Protein AF-A0AAV4ZRI4-F1 (afdb_monomer_lite)

Radius of gyration: 13.54 Å; chains: 1; bounding box: 29×27×41 Å

Foldseek 3Di:
DWDADPVRDIEAEAEDQDDDPDDPCQVVLHAYEYADCLCVDQAELRYDYQHCSVVVNDHDDVVNVNVSSVVSPVVVPDPPPPDD

Sequence (84 aa):
MVVQDPDCAPQGLWLSHYAHRVWPRMHYGDLHLYGHSHGSLPGTDASTDVGVDCFGFRPVTLDDVRVRLAENVQFSAEPHQLDR

Organism: NCBI:txid270350

pLDDT: mean 89.38, std 16.33, range [41.03, 98.25]

InterPro domains:
  IPR029052 Metallo-dependent phosphatase-like [G3DSA:3.60.21.10] (3-73)

Structure (mmCIF, N/CA/C/O backbone):
data_AF-A0AAV4ZRI4-F1
#
_entry.id   AF-A0AAV4ZRI4-F1
#
loop_
_atom_site.group_PDB
_atom_site.id
_atom_site.type_symbol
_atom_site.label_atom_id
_atom_site.label_alt_id
_atom_site.label_comp_id
_atom_site.label_asym_id
_atom_site.label_entity_id
_atom_site.label_seq_id
_atom_site.pdbx_PDB_ins_code
_atom_site.Cartn_x
_atom_site.Cartn_y
_atom_site.Cartn_z
_atom_site.occupancy
_atom_site.B_iso_or_equiv
_atom_site.auth_seq_id
_atom_site.auth_comp_id
_atom_site.auth_asym_id
_atom_site.auth_atom_id
_atom_site.pdbx_PDB_model_num
ATOM 1 N N . MET A 1 1 ? 8.847 -0.420 5.056 1.00 92.38 1 MET A N 1
ATOM 2 C CA . MET A 1 1 ? 8.566 -1.059 6.368 1.00 92.38 1 MET A CA 1
ATOM 3 C C . MET A 1 1 ? 8.682 -2.565 6.187 1.00 92.38 1 MET A C 1
ATOM 5 O O . MET A 1 1 ? 8.504 -2.998 5.062 1.00 92.38 1 MET A O 1
ATOM 9 N N . VAL A 1 2 ? 9.006 -3.349 7.217 1.00 95.94 2 VAL A N 1
ATOM 10 C CA . VAL A 1 2 ? 9.028 -4.823 7.128 1.00 95.94 2 VAL A CA 1
ATOM 11 C C . VAL A 1 2 ? 8.024 -5.381 8.129 1.00 95.94 2 VAL A C 1
ATOM 13 O O . VAL A 1 2 ? 7.958 -4.893 9.258 1.00 95.94 2 VAL A O 1
ATOM 16 N N . VAL A 1 3 ? 7.236 -6.357 7.698 1.00 96.06 3 VAL A N 1
ATOM 17 C CA . VAL A 1 3 ? 6.212 -7.056 8.485 1.00 96.06 3 VAL A CA 1
ATOM 18 C C . VAL A 1 3 ? 6.418 -8.565 8.364 1.00 96.06 3 VAL A C 1
ATOM 20 O O . VAL A 1 3 ? 7.245 -9.011 7.573 1.00 96.06 3 VAL A O 1
ATOM 23 N N . GLN A 1 4 ? 5.683 -9.345 9.153 1.00 94.56 4 GLN A N 1
ATOM 24 C CA . GLN A 1 4 ? 5.616 -10.795 8.978 1.00 94.56 4 GLN A CA 1
ATOM 25 C C . GLN A 1 4 ? 4.475 -11.134 8.020 1.00 94.56 4 GLN A C 1
ATOM 27 O O . GLN A 1 4 ? 3.362 -10.607 8.162 1.00 94.56 4 GLN A O 1
ATOM 32 N N . ASP A 1 5 ? 4.758 -11.979 7.039 1.00 92.12 5 ASP A N 1
ATOM 33 C CA . ASP A 1 5 ? 3.739 -12.596 6.197 1.00 92.12 5 ASP A CA 1
ATOM 34 C C . ASP A 1 5 ? 3.001 -13.731 6.953 1.00 92.12 5 ASP A C 1
ATOM 36 O O . ASP A 1 5 ? 3.329 -14.015 8.112 1.00 92.12 5 ASP A O 1
ATOM 40 N N . PRO A 1 6 ? 1.964 -14.354 6.358 1.00 91.25 6 PRO A N 1
ATOM 41 C CA . PRO A 1 6 ? 1.234 -15.454 6.995 1.00 91.25 6 PRO A CA 1
ATOM 42 C C . PRO A 1 6 ? 2.099 -16.679 7.332 1.00 91.25 6 PRO A C 1
ATOM 44 O O . PRO A 1 6 ? 1.802 -17.380 8.298 1.00 91.25 6 PRO A O 1
ATOM 47 N N . ASP A 1 7 ? 3.181 -16.902 6.585 1.00 93.31 7 ASP A N 1
ATOM 48 C CA . ASP A 1 7 ? 4.139 -17.992 6.797 1.00 93.31 7 ASP A CA 1
ATOM 49 C C . ASP A 1 7 ? 5.255 -17.603 7.790 1.00 93.31 7 ASP A C 1
ATOM 51 O O . ASP A 1 7 ? 6.218 -18.347 7.989 1.00 93.31 7 ASP A O 1
ATOM 55 N N . CYS A 1 8 ? 5.110 -16.452 8.461 1.00 92.75 8 CYS A N 1
ATOM 56 C CA . CYS A 1 8 ? 6.071 -15.877 9.405 1.00 92.75 8 CYS A CA 1
ATOM 57 C C . CYS A 1 8 ? 7.447 -15.566 8.783 1.00 92.75 8 CYS A C 1
ATOM 59 O O . CYS A 1 8 ? 8.455 -15.507 9.497 1.00 92.75 8 CYS A O 1
ATOM 61 N N . ALA A 1 9 ? 7.501 -15.362 7.466 1.00 93.81 9 ALA A N 1
ATOM 62 C CA . ALA A 1 9 ? 8.664 -14.847 6.765 1.00 93.81 9 ALA A CA 1
ATOM 63 C C . ALA A 1 9 ? 8.617 -13.305 6.681 1.00 93.81 9 ALA A C 1
ATOM 65 O O . ALA A 1 9 ? 7.545 -12.688 6.661 1.00 93.81 9 ALA A O 1
ATOM 66 N N . PRO A 1 10 ? 9.785 -12.635 6.642 1.00 96.56 10 PRO A N 1
ATOM 67 C CA . PRO A 1 10 ? 9.841 -11.185 6.533 1.00 96.56 10 PRO A CA 1
ATOM 68 C C . PRO A 1 10 ? 9.393 -10.722 5.142 1.00 96.56 10 PRO A C 1
ATOM 70 O O . PRO A 1 10 ? 9.983 -11.102 4.131 1.00 96.56 10 PRO A O 1
ATOM 73 N N . GLN A 1 11 ? 8.422 -9.814 5.103 1.00 96.50 11 GLN A N 1
ATOM 74 C CA . GLN A 1 11 ? 7.900 -9.208 3.881 1.00 96.50 11 GLN A CA 1
ATOM 75 C C . GLN A 1 11 ? 8.012 -7.685 3.944 1.00 96.50 11 GLN A C 1
ATOM 77 O O . GLN A 1 11 ? 7.659 -7.053 4.946 1.00 96.50 11 GLN A O 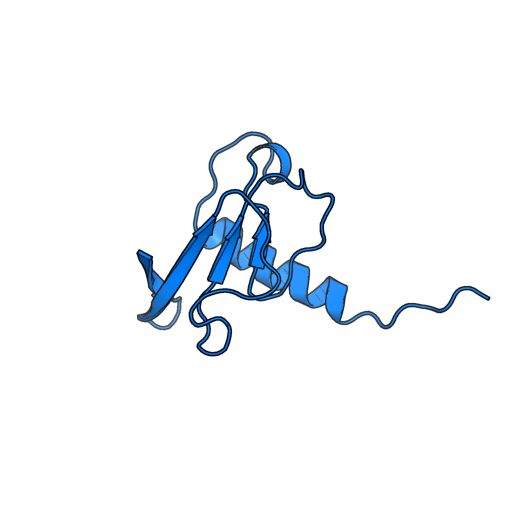1
ATOM 82 N N . GLY A 1 12 ? 8.515 -7.066 2.876 1.00 98.00 12 GLY A N 1
ATOM 83 C CA . GLY A 1 12 ? 8.567 -5.615 2.777 1.00 98.00 12 GLY A CA 1
ATOM 84 C C . GLY A 1 12 ? 7.222 -5.014 2.375 1.00 98.00 12 GLY A C 1
ATOM 85 O O . GLY A 1 12 ? 6.474 -5.564 1.573 1.00 98.00 12 GLY A O 1
ATOM 86 N N . LEU A 1 13 ? 6.941 -3.839 2.927 1.00 98.00 13 LEU A N 1
ATOM 87 C CA . LEU A 1 13 ? 5.857 -2.959 2.517 1.00 98.00 13 LEU A CA 1
ATOM 88 C C . LEU A 1 13 ? 6.442 -1.660 1.976 1.00 98.00 13 LEU A C 1
ATOM 90 O O . LEU A 1 13 ? 7.194 -0.956 2.678 1.00 98.00 13 LEU A O 1
ATOM 94 N N . TRP A 1 14 ? 6.042 -1.331 0.753 1.00 98.19 14 TRP A N 1
ATOM 95 C CA . TRP A 1 14 ? 6.331 -0.067 0.105 1.00 98.19 14 TRP A CA 1
ATOM 96 C C . TRP A 1 14 ? 5.076 0.810 0.053 1.00 98.19 14 TRP A C 1
ATOM 98 O O . TRP A 1 14 ? 4.086 0.492 -0.607 1.00 98.19 14 TRP A O 1
ATOM 108 N N . LEU A 1 15 ? 5.121 1.914 0.798 1.00 97.94 15 LEU A N 1
ATOM 109 C CA . LEU A 1 15 ? 3.996 2.824 0.986 1.00 97.94 15 LEU A CA 1
ATOM 110 C C . LEU A 1 15 ? 4.269 4.113 0.214 1.00 97.94 15 LEU A C 1
ATOM 112 O O . LEU A 1 15 ? 5.288 4.769 0.441 1.00 97.94 15 LEU A O 1
ATOM 116 N N . SER A 1 16 ? 3.361 4.485 -0.680 1.00 97.56 16 SER A N 1
ATOM 117 C CA . SER A 1 16 ? 3.422 5.752 -1.412 1.00 97.56 16 SER A CA 1
ATOM 118 C C . SER A 1 16 ? 2.028 6.344 -1.534 1.00 97.56 16 SER A C 1
ATOM 120 O O . SER A 1 16 ? 1.042 5.633 -1.414 1.00 97.56 16 SER A O 1
ATOM 122 N N . HIS A 1 17 ? 1.918 7.646 -1.783 1.00 97.62 17 HIS A N 1
ATOM 123 C CA . HIS A 1 17 ? 0.608 8.215 -2.091 1.00 97.62 17 HIS A CA 1
ATOM 124 C C . HIS A 1 17 ? 0.125 7.802 -3.489 1.00 97.62 17 HIS A C 1
ATOM 126 O O . HIS A 1 17 ? -1.063 7.585 -3.675 1.00 97.62 17 HIS A O 1
ATOM 132 N N . TYR A 1 18 ? 1.036 7.661 -4.451 1.00 97.88 18 TYR A N 1
ATOM 133 C CA . TYR A 1 18 ? 0.715 7.363 -5.848 1.00 97.88 18 TYR A CA 1
ATOM 134 C C . TYR A 1 18 ? 0.896 5.880 -6.171 1.00 97.88 18 TYR A C 1
ATOM 136 O O . TYR A 1 18 ? 1.678 5.204 -5.505 1.00 97.88 18 TYR A O 1
ATOM 144 N N . ALA A 1 19 ? 0.218 5.402 -7.216 1.00 97.06 19 ALA A N 1
ATOM 145 C CA . ALA A 1 19 ? 0.377 4.052 -7.743 1.00 97.06 19 ALA A CA 1
ATOM 146 C C . ALA A 1 19 ? 1.601 3.971 -8.663 1.00 97.06 19 ALA A C 1
ATOM 148 O O . ALA A 1 19 ? 1.618 4.563 -9.749 1.00 97.06 19 ALA A O 1
ATOM 149 N N . HIS A 1 20 ? 2.636 3.237 -8.254 1.00 97.06 20 HIS A N 1
ATOM 150 C CA . HIS A 1 20 ? 3.827 3.059 -9.086 1.00 97.06 20 HIS A CA 1
ATOM 151 C C . HIS A 1 20 ? 3.771 1.736 -9.827 1.00 97.06 20 HIS A C 1
ATOM 153 O O . HIS A 1 20 ? 3.472 0.694 -9.255 1.00 97.06 20 HIS A O 1
ATOM 159 N N . ARG A 1 21 ? 4.143 1.771 -11.109 1.00 94.56 21 ARG A N 1
ATOM 160 C CA . ARG A 1 21 ? 4.255 0.560 -11.940 1.00 94.56 21 ARG A CA 1
ATOM 161 C C . ARG A 1 21 ? 5.382 -0.370 -11.491 1.00 94.56 21 ARG A C 1
ATOM 163 O O . ARG A 1 21 ? 5.369 -1.550 -11.811 1.00 94.56 21 ARG A O 1
ATOM 170 N N . VAL A 1 22 ? 6.381 0.192 -10.818 1.00 96.00 22 VAL A N 1
ATOM 171 C CA . VAL A 1 22 ? 7.609 -0.472 -10.389 1.00 96.00 22 VAL A CA 1
ATOM 172 C C . VAL A 1 22 ? 7.958 0.103 -9.025 1.00 96.00 22 VAL A C 1
ATOM 174 O O . VAL A 1 22 ? 7.927 1.321 -8.855 1.00 96.00 22 VAL A O 1
ATOM 177 N N . TRP A 1 23 ? 8.301 -0.744 -8.062 1.00 97.44 23 TRP A N 1
ATOM 178 C CA . TRP A 1 23 ? 8.687 -0.310 -6.719 1.00 97.44 23 TRP A CA 1
ATOM 179 C C . TRP A 1 23 ? 9.889 -1.104 -6.204 1.00 97.44 23 TRP A C 1
ATOM 181 O O . TRP A 1 23 ? 10.207 -2.175 -6.739 1.00 97.44 23 TRP A O 1
ATOM 191 N N . PRO A 1 24 ? 10.595 -0.595 -5.176 1.00 96.56 24 PRO A N 1
ATOM 192 C CA . PRO A 1 24 ? 11.694 -1.320 -4.563 1.00 96.56 24 PRO A CA 1
ATOM 193 C C . PRO A 1 24 ? 11.265 -2.730 -4.171 1.00 96.56 24 PRO A C 1
ATOM 195 O O . PRO A 1 24 ? 10.273 -2.912 -3.474 1.00 96.56 24 PRO A O 1
ATOM 198 N N . ARG A 1 25 ? 12.050 -3.712 -4.620 1.00 95.88 25 ARG A N 1
ATOM 199 C CA . ARG A 1 25 ? 11.877 -5.134 -4.315 1.00 95.88 25 ARG A CA 1
ATOM 200 C C . ARG A 1 25 ? 10.561 -5.779 -4.787 1.00 95.88 25 ARG A C 1
ATOM 202 O O . ARG A 1 25 ? 10.232 -6.863 -4.314 1.00 95.88 25 ARG A O 1
ATOM 209 N N . MET A 1 26 ? 9.877 -5.212 -5.783 1.00 94.94 26 MET A N 1
ATOM 210 C CA . MET A 1 26 ? 8.628 -5.783 -6.322 1.00 94.94 26 MET A CA 1
ATOM 211 C C . MET A 1 26 ? 8.719 -7.262 -6.747 1.00 94.94 26 MET A C 1
ATOM 213 O O . MET A 1 26 ? 7.743 -7.993 -6.669 1.00 94.94 26 MET A O 1
ATOM 217 N N . HIS A 1 27 ? 9.900 -7.724 -7.169 1.00 93.88 27 HIS A N 1
ATOM 218 C CA . HIS A 1 27 ? 10.127 -9.110 -7.598 1.00 93.88 27 HIS A CA 1
ATOM 219 C C . HIS A 1 27 ? 10.490 -10.065 -6.451 1.00 93.88 27 HIS A C 1
ATOM 221 O O . HIS A 1 27 ? 10.734 -11.242 -6.693 1.00 93.88 27 HIS A O 1
ATOM 227 N N . TYR A 1 28 ? 10.558 -9.569 -5.213 1.00 94.06 28 TYR A N 1
ATOM 228 C CA . TYR A 1 28 ? 10.905 -10.351 -4.023 1.00 94.06 28 TYR A CA 1
ATOM 229 C C . TYR A 1 28 ? 9.710 -10.559 -3.081 1.00 94.06 28 TYR A C 1
ATOM 231 O O . TYR A 1 28 ? 9.914 -10.927 -1.930 1.00 94.06 28 TYR A O 1
ATOM 239 N N . GLY A 1 29 ? 8.483 -10.311 -3.555 1.00 91.94 29 GLY A N 1
ATOM 240 C CA . GLY A 1 29 ? 7.256 -10.507 -2.776 1.00 91.94 29 GLY A CA 1
ATOM 241 C C . GLY A 1 29 ? 6.870 -9.333 -1.872 1.00 91.94 29 GLY A C 1
ATOM 242 O O . GLY A 1 29 ? 5.956 -9.472 -1.063 1.00 91.94 29 GLY A O 1
ATOM 243 N N . ASP A 1 30 ? 7.537 -8.182 -1.997 1.00 96.94 30 ASP A N 1
ATOM 244 C CA . ASP A 1 30 ? 7.192 -6.978 -1.238 1.00 96.94 30 ASP A CA 1
ATOM 245 C C . ASP A 1 30 ? 5.920 -6.327 -1.806 1.00 96.94 30 ASP A C 1
ATOM 247 O O . ASP A 1 30 ? 5.808 -6.101 -3.016 1.00 96.94 30 ASP A O 1
ATOM 251 N N . LEU A 1 31 ? 4.986 -5.968 -0.924 1.00 97.81 31 LEU A N 1
ATOM 252 C CA . LEU A 1 31 ? 3.698 -5.388 -1.307 1.00 97.81 31 LEU A CA 1
ATOM 253 C C . LEU A 1 31 ? 3.799 -3.874 -1.495 1.00 97.81 31 LEU A C 1
ATOM 255 O O . LEU A 1 31 ? 4.458 -3.181 -0.711 1.00 97.81 31 LEU A O 1
ATOM 259 N N . HIS A 1 32 ? 3.071 -3.348 -2.477 1.00 98.25 32 HIS A N 1
ATOM 260 C CA . HIS A 1 32 ? 2.911 -1.912 -2.673 1.00 98.25 32 HIS A CA 1
ATOM 261 C C . HIS A 1 32 ? 1.496 -1.443 -2.332 1.00 98.25 32 HIS A C 1
ATOM 263 O O . HIS A 1 32 ? 0.539 -1.743 -3.043 1.00 98.25 32 HIS A O 1
ATOM 269 N N . LEU A 1 33 ? 1.376 -0.632 -1.283 1.00 98.25 33 LEU A N 1
ATOM 270 C CA . LEU A 1 33 ? 0.110 -0.010 -0.896 1.00 98.25 33 LEU A CA 1
ATOM 271 C C . LEU A 1 33 ? 0.147 1.474 -1.259 1.00 98.25 33 LEU A C 1
ATOM 273 O O . LEU A 1 33 ? 1.103 2.177 -0.900 1.00 98.25 33 LEU A O 1
ATOM 277 N N . TYR A 1 34 ? -0.873 1.932 -1.982 1.00 98.00 34 TYR A N 1
ATOM 278 C CA . TYR A 1 34 ? -0.961 3.306 -2.473 1.00 98.00 34 TYR A CA 1
ATOM 279 C C . TYR A 1 34 ? -2.310 3.962 -2.210 1.00 98.00 34 TYR A C 1
ATOM 281 O O . TYR A 1 34 ? -3.212 3.332 -1.684 1.00 98.00 34 TYR A O 1
ATOM 289 N N . GLY A 1 35 ? -2.444 5.241 -2.549 1.00 96.06 35 GLY A N 1
ATOM 290 C CA . GLY A 1 35 ? -3.722 5.946 -2.575 1.00 96.06 35 GLY A CA 1
ATOM 291 C C . GLY A 1 35 ? -3.964 6.617 -3.926 1.00 96.06 35 GLY A C 1
ATOM 292 O O . GLY A 1 35 ? -3.481 6.173 -4.967 1.00 96.06 35 GLY A O 1
ATOM 293 N N . HIS A 1 36 ? -4.643 7.763 -3.890 1.00 97.12 36 HIS A N 1
ATOM 294 C CA . HIS A 1 36 ? -4.788 8.708 -5.005 1.00 97.12 36 HIS A CA 1
ATOM 295 C C . HIS A 1 36 ? -5.741 8.292 -6.132 1.00 97.12 36 HIS A C 1
ATOM 297 O O . HIS A 1 36 ? -6.349 9.165 -6.745 1.00 97.12 36 HIS A O 1
ATOM 303 N N . SER A 1 37 ? -5.899 6.999 -6.411 1.00 95.88 37 SER A N 1
ATOM 304 C CA . SER A 1 37 ? -6.681 6.553 -7.570 1.00 95.88 37 SER A CA 1
ATOM 305 C C . SER A 1 37 ? -8.170 6.412 -7.267 1.00 95.88 37 SER A C 1
ATOM 307 O O . SER A 1 37 ? -8.952 6.248 -8.195 1.00 95.88 37 SER A O 1
ATOM 309 N N . HIS A 1 38 ? -8.592 6.482 -6.001 1.00 95.50 38 HIS A N 1
ATOM 310 C CA . HIS A 1 38 ? -10.005 6.361 -5.616 1.00 95.50 38 HIS A CA 1
ATOM 311 C C . HIS A 1 38 ? -10.651 5.067 -6.151 1.00 95.50 38 HIS A C 1
ATOM 313 O O . HIS A 1 38 ? -11.810 5.044 -6.567 1.00 95.50 38 HIS A O 1
ATOM 319 N N . GLY A 1 39 ? -9.856 3.991 -6.236 1.00 93.06 39 GLY A N 1
ATOM 320 C CA . GLY A 1 39 ? -10.288 2.699 -6.776 1.00 93.06 39 GLY A CA 1
ATOM 321 C C . GLY A 1 39 ? -10.476 2.666 -8.297 1.00 93.06 39 GLY A C 1
ATOM 322 O O . GLY A 1 39 ? -10.887 1.639 -8.832 1.00 93.06 39 GLY A O 1
ATOM 323 N N . SER A 1 40 ? -10.160 3.748 -9.019 1.00 94.06 40 SER A N 1
ATOM 324 C CA . SER A 1 40 ? -10.267 3.790 -10.483 1.00 94.06 40 SER A CA 1
ATOM 325 C C . SER A 1 40 ? -9.172 2.988 -11.191 1.00 94.06 40 SER A C 1
ATOM 327 O O . SER A 1 40 ? -9.290 2.706 -12.382 1.00 94.06 40 SER A O 1
ATOM 329 N N . LEU A 1 41 ? -8.079 2.677 -10.488 1.00 93.19 41 LEU A N 1
ATOM 330 C CA . LEU A 1 41 ? -6.991 1.851 -10.994 1.00 93.19 41 LEU A CA 1
ATOM 331 C C . LEU A 1 41 ? -7.159 0.420 -10.462 1.00 93.19 41 LEU A C 1
ATOM 333 O O . LEU A 1 41 ? -7.183 0.242 -9.242 1.00 93.19 41 LEU A O 1
ATOM 337 N N . PRO A 1 42 ? -7.241 -0.598 -11.339 1.00 93.19 42 PRO 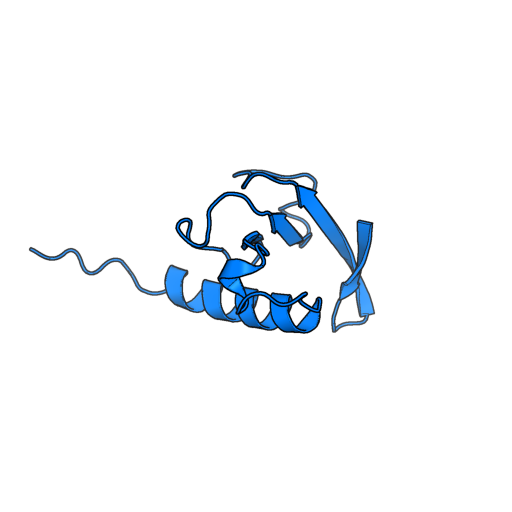A N 1
ATOM 338 C CA . PRO A 1 42 ? -7.249 -1.986 -10.904 1.00 93.19 42 PRO A CA 1
ATOM 339 C C . PRO A 1 42 ? -5.983 -2.320 -10.113 1.00 93.19 42 PRO A C 1
ATOM 341 O O . PRO A 1 42 ? -4.867 -2.011 -10.540 1.00 93.19 42 PRO A O 1
ATOM 344 N N . GLY A 1 43 ? -6.161 -2.953 -8.957 1.00 94.44 43 GLY A N 1
ATOM 345 C CA . GLY A 1 43 ? -5.049 -3.502 -8.195 1.00 94.44 43 GLY A CA 1
ATOM 346 C C . GLY A 1 43 ? -4.473 -4.759 -8.849 1.00 94.44 43 GLY A C 1
ATOM 347 O O . GLY A 1 43 ? -5.044 -5.326 -9.780 1.00 94.44 43 GLY A O 1
ATOM 348 N N . THR A 1 44 ? -3.338 -5.207 -8.331 1.00 95.56 44 THR A N 1
ATOM 349 C CA . THR A 1 44 ? -2.702 -6.480 -8.679 1.00 95.56 44 THR A CA 1
ATOM 350 C C . THR A 1 44 ? -2.658 -7.395 -7.456 1.00 95.56 44 THR A C 1
ATOM 352 O O . THR A 1 44 ? -3.121 -7.040 -6.369 1.00 95.56 44 THR A O 1
ATOM 355 N N . ASP A 1 45 ? -2.069 -8.572 -7.631 1.00 95.62 45 ASP A N 1
ATOM 356 C CA . ASP A 1 45 ? -1.767 -9.538 -6.573 1.00 95.62 45 ASP A CA 1
ATOM 357 C C . ASP A 1 45 ? -0.751 -9.035 -5.528 1.00 95.62 45 ASP A C 1
ATOM 359 O O . ASP A 1 45 ? -0.705 -9.534 -4.407 1.00 95.62 45 ASP A O 1
ATOM 363 N N . ALA A 1 46 ? 0.044 -8.024 -5.880 1.00 96.44 46 ALA A N 1
ATOM 364 C CA . ALA A 1 46 ? 1.091 -7.449 -5.039 1.00 96.44 46 ALA A CA 1
ATOM 365 C C . ALA A 1 46 ? 0.905 -5.948 -4.764 1.00 96.44 46 ALA A C 1
ATOM 367 O O . ALA A 1 46 ? 1.719 -5.345 -4.057 1.00 96.44 46 ALA A O 1
ATOM 368 N N . SER A 1 47 ? -0.139 -5.316 -5.311 1.00 97.69 47 SER A N 1
ATOM 369 C CA . SER A 1 47 ? -0.372 -3.887 -5.123 1.00 97.69 47 SER A CA 1
ATOM 370 C C . SER A 1 47 ? -1.845 -3.490 -5.125 1.00 97.69 47 SER A C 1
ATOM 372 O O . SER A 1 47 ? -2.624 -3.969 -5.940 1.00 97.69 47 SER A O 1
ATOM 374 N N . THR A 1 48 ? -2.244 -2.584 -4.230 1.00 97.88 48 THR A N 1
ATOM 375 C CA . THR A 1 48 ? -3.630 -2.099 -4.176 1.00 97.88 48 THR A CA 1
ATOM 376 C C . THR A 1 48 ? -3.730 -0.678 -3.629 1.00 97.88 48 THR A C 1
ATOM 378 O O . THR A 1 48 ? -2.924 -0.260 -2.791 1.00 97.88 48 THR A O 1
ATOM 381 N N . ASP A 1 49 ? -4.761 0.039 -4.081 1.00 97.75 49 ASP A N 1
ATOM 382 C CA . ASP A 1 49 ? -5.212 1.291 -3.472 1.00 97.75 49 ASP A CA 1
ATOM 383 C C . ASP A 1 49 ? -5.775 0.986 -2.075 1.00 97.75 49 ASP A C 1
ATOM 385 O O . ASP A 1 49 ? -6.602 0.083 -1.945 1.00 97.75 49 ASP A O 1
ATOM 389 N N . VAL A 1 50 ? -5.299 1.697 -1.051 1.00 97.94 50 VAL A N 1
ATOM 390 C CA . VAL A 1 50 ? -5.724 1.673 0.360 1.00 97.94 50 VAL A CA 1
ATOM 391 C C . VAL A 1 50 ? -6.369 2.995 0.792 1.00 97.94 50 VAL A C 1
ATOM 393 O O . VAL A 1 50 ? -6.489 3.275 1.987 1.00 97.94 50 VAL A O 1
ATOM 396 N N . GLY A 1 51 ? -6.789 3.821 -0.172 1.00 97.06 51 GLY A N 1
ATOM 397 C CA . GLY A 1 51 ? -7.620 4.997 0.052 1.00 97.06 51 GLY A CA 1
ATOM 398 C C . GLY A 1 51 ? -8.873 4.641 0.849 1.00 97.06 51 GLY A C 1
ATOM 399 O O . GLY A 1 51 ? -9.492 3.598 0.642 1.00 97.06 51 GLY A O 1
ATOM 400 N N . VAL A 1 52 ? -9.243 5.495 1.804 1.00 95.38 52 VAL A N 1
ATOM 401 C CA . VAL A 1 52 ? -10.332 5.206 2.754 1.00 95.38 52 VAL A CA 1
ATOM 402 C C . VAL A 1 52 ? -11.664 4.945 2.049 1.00 95.38 52 VAL A C 1
ATOM 404 O O . VAL A 1 52 ? -12.437 4.089 2.469 1.00 95.38 52 VAL A O 1
ATOM 407 N N . ASP A 1 53 ? -11.913 5.631 0.943 1.00 95.56 53 ASP A N 1
ATOM 408 C CA . ASP A 1 53 ? -13.067 5.459 0.066 1.00 95.56 53 ASP A CA 1
ATOM 409 C C . ASP A 1 53 ? -13.125 4.064 -0.582 1.00 95.56 53 ASP A C 1
ATOM 411 O O . ASP A 1 53 ? -14.214 3.517 -0.748 1.00 95.56 53 ASP A O 1
ATOM 415 N N . CYS A 1 54 ? -11.977 3.420 -0.819 1.00 95.50 54 CYS A N 1
ATOM 416 C CA . CYS A 1 54 ? -11.886 2.045 -1.334 1.00 95.50 54 CYS A CA 1
ATOM 417 C C . CYS A 1 54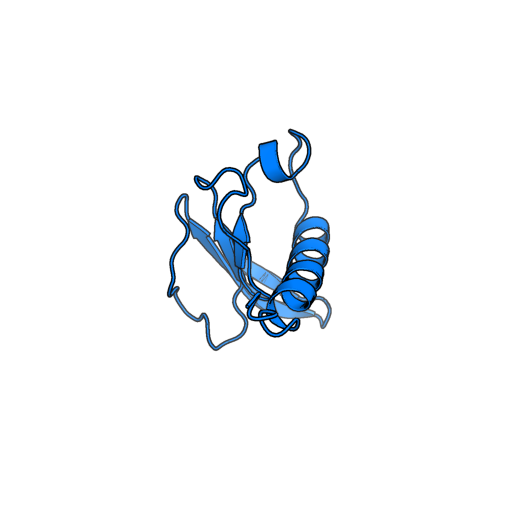 ? -12.235 0.967 -0.287 1.00 95.50 54 CYS A C 1
ATOM 419 O O . CYS A 1 54 ? -12.336 -0.222 -0.619 1.00 95.50 54 CYS A O 1
ATOM 421 N N . PHE A 1 55 ? -12.393 1.370 0.977 1.00 96.25 55 PHE A N 1
ATOM 422 C CA . PHE A 1 55 ? -12.636 0.490 2.122 1.00 96.25 55 PHE A CA 1
ATOM 423 C C . PHE A 1 55 ? -13.811 0.945 2.992 1.00 96.25 55 PHE A C 1
ATOM 425 O O . PHE A 1 55 ? -13.881 0.601 4.168 1.00 96.25 55 PHE A O 1
ATOM 432 N N . GLY A 1 56 ? -14.764 1.693 2.431 1.00 95.88 56 GLY A N 1
ATOM 433 C CA . GLY A 1 56 ? -15.968 2.107 3.161 1.00 95.88 56 GLY A CA 1
ATOM 434 C C . GLY A 1 56 ? -15.703 3.186 4.213 1.00 95.88 56 GLY A C 1
ATOM 435 O O . GLY A 1 56 ? -16.332 3.191 5.268 1.00 95.88 56 GLY A O 1
ATOM 436 N N . PHE A 1 57 ? -14.762 4.087 3.931 1.00 96.62 57 PHE A N 1
ATOM 437 C CA . PHE A 1 57 ? -14.379 5.231 4.764 1.00 96.62 57 PHE A CA 1
ATOM 438 C C . PHE A 1 57 ? -13.894 4.856 6.170 1.00 96.62 57 PHE A C 1
ATOM 440 O O . PHE A 1 57 ? -14.077 5.609 7.127 1.00 96.62 57 PHE A O 1
ATOM 447 N N . ARG A 1 58 ? -13.225 3.703 6.292 1.00 95.88 58 ARG A N 1
ATOM 448 C CA . ARG A 1 58 ? -12.572 3.253 7.529 1.00 95.88 58 ARG A CA 1
ATOM 449 C C . ARG A 1 58 ? -11.087 2.953 7.313 1.00 95.88 58 ARG A C 1
ATOM 451 O O . ARG A 1 58 ? -10.683 2.634 6.195 1.00 95.88 58 ARG A O 1
ATOM 458 N N . PRO A 1 59 ? -10.272 2.999 8.381 1.00 95.31 59 PRO A N 1
ATOM 459 C CA . PRO A 1 59 ? -8.948 2.395 8.365 1.00 95.31 59 PRO A CA 1
ATOM 460 C C . PRO A 1 59 ? -9.019 0.895 8.058 1.00 95.31 59 PRO A C 1
ATOM 462 O O . PRO A 1 59 ? -10.009 0.218 8.365 1.00 95.31 59 PRO A O 1
ATOM 465 N N . VAL A 1 60 ? -7.935 0.382 7.486 1.00 96.38 60 VAL A N 1
ATOM 466 C CA . VAL A 1 60 ? -7.816 -1.008 7.038 1.00 96.38 60 VAL A CA 1
ATOM 467 C C . VAL A 1 60 ? -6.699 -1.702 7.792 1.00 96.38 60 VAL A C 1
ATOM 469 O O . VAL A 1 60 ? -5.682 -1.087 8.127 1.00 96.38 60 VAL A O 1
ATOM 472 N N . THR A 1 61 ? -6.881 -2.990 8.048 1.00 96.44 61 THR A N 1
ATOM 473 C CA . THR A 1 61 ? -5.812 -3.843 8.568 1.00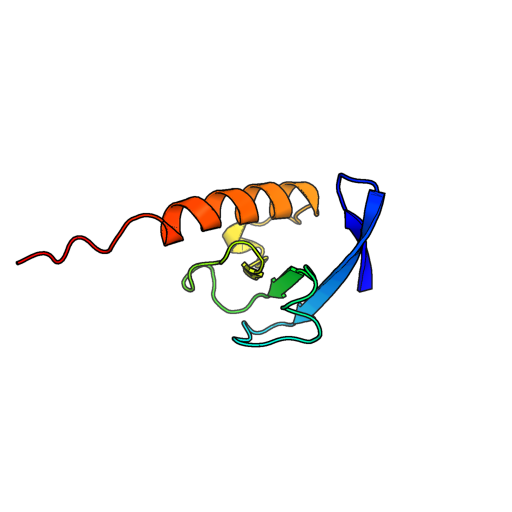 96.44 61 THR A CA 1
ATOM 474 C C . THR A 1 61 ? -4.995 -4.430 7.421 1.00 96.44 61 THR A C 1
ATOM 476 O O . THR A 1 61 ? -5.427 -4.446 6.269 1.00 96.44 61 THR A O 1
ATOM 479 N N . LEU A 1 62 ? -3.802 -4.944 7.723 1.00 96.25 62 LEU A N 1
ATOM 480 C CA . LEU A 1 62 ? -3.011 -5.647 6.714 1.00 96.25 62 LEU A CA 1
ATOM 481 C C . LEU A 1 62 ? -3.704 -6.935 6.238 1.00 96.25 62 LEU A C 1
ATOM 483 O O . LEU A 1 62 ? -3.549 -7.316 5.082 1.00 96.25 62 LEU A O 1
ATOM 487 N N . ASP A 1 63 ? -4.502 -7.576 7.092 1.00 96.12 63 ASP A N 1
ATOM 488 C CA . ASP A 1 63 ? -5.260 -8.769 6.711 1.00 96.12 63 ASP A CA 1
ATOM 489 C C . ASP A 1 63 ? -6.409 -8.432 5.753 1.00 96.12 63 ASP A C 1
ATOM 491 O O . ASP A 1 63 ? -6.562 -9.119 4.745 1.00 96.12 63 ASP A O 1
ATOM 495 N N . ASP A 1 64 ? -7.130 -7.323 5.977 1.00 96.81 64 ASP A N 1
ATOM 496 C CA . ASP A 1 64 ? -8.108 -6.799 5.002 1.00 96.81 64 ASP A CA 1
ATOM 497 C C . ASP A 1 64 ? -7.444 -6.576 3.626 1.00 96.81 64 ASP A C 1
ATOM 499 O O . ASP A 1 64 ? -7.999 -6.912 2.578 1.00 96.81 64 ASP A O 1
ATOM 503 N N . VAL A 1 65 ? -6.227 -6.022 3.626 1.00 97.06 65 VAL A N 1
ATOM 504 C CA . VAL A 1 65 ? -5.453 -5.757 2.406 1.00 97.06 65 VAL A CA 1
ATOM 505 C C . VAL A 1 65 ? -5.043 -7.053 1.707 1.00 97.06 65 VAL A C 1
ATOM 507 O O . VAL A 1 65 ? -5.151 -7.135 0.488 1.00 97.06 65 VAL A O 1
ATOM 510 N N . ARG A 1 66 ? -4.609 -8.080 2.443 1.00 95.81 66 ARG A N 1
ATOM 511 C CA . ARG A 1 66 ? -4.253 -9.389 1.864 1.00 95.81 66 ARG A CA 1
ATOM 512 C C . ARG A 1 66 ? -5.442 -10.063 1.191 1.00 95.81 66 ARG A C 1
ATOM 514 O O . ARG A 1 66 ? -5.278 -10.623 0.110 1.00 95.81 66 ARG A O 1
ATOM 521 N N . VAL A 1 67 ? -6.630 -9.965 1.791 1.00 96.25 67 VAL A N 1
ATOM 522 C CA . VAL A 1 67 ? -7.871 -10.443 1.164 1.00 96.25 67 VAL A CA 1
ATOM 523 C C . VAL A 1 67 ? -8.111 -9.704 -0.154 1.00 96.25 67 VAL A C 1
ATOM 525 O O . VAL A 1 67 ? -8.263 -10.351 -1.187 1.00 96.25 67 VAL A O 1
ATOM 528 N N . ARG A 1 68 ? -8.029 -8.365 -0.157 1.00 96.31 68 ARG A N 1
ATOM 529 C CA . ARG A 1 68 ? -8.174 -7.564 -1.385 1.00 96.31 68 ARG A CA 1
ATOM 530 C C . ARG A 1 68 ? -7.151 -7.937 -2.465 1.00 96.31 68 ARG A C 1
ATOM 532 O O . ARG A 1 68 ? -7.499 -8.020 -3.637 1.00 96.31 68 ARG A O 1
ATOM 539 N N . LEU A 1 69 ? -5.893 -8.161 -2.094 1.00 95.94 69 LEU A N 1
ATOM 540 C CA . LEU A 1 69 ? -4.846 -8.567 -3.037 1.00 95.94 69 LEU A CA 1
ATOM 541 C C . LEU A 1 69 ? -5.164 -9.923 -3.685 1.00 95.94 69 LEU A C 1
ATOM 543 O O . LEU A 1 69 ? -5.011 -10.072 -4.895 1.00 95.94 69 LEU A O 1
ATOM 547 N N . ALA A 1 70 ? -5.676 -10.884 -2.912 1.00 95.12 70 ALA A N 1
ATOM 548 C CA . ALA A 1 70 ? -6.119 -12.172 -3.443 1.00 95.12 70 ALA A CA 1
ATOM 549 C C . ALA A 1 70 ? -7.329 -12.041 -4.392 1.00 95.12 70 ALA A C 1
ATOM 551 O O . ALA A 1 70 ? -7.413 -12.772 -5.381 1.00 95.12 70 ALA A O 1
ATOM 552 N N . GLU A 1 71 ? -8.240 -11.095 -4.138 1.00 93.81 71 GLU A N 1
ATOM 553 C CA . GLU A 1 71 ? -9.365 -10.776 -5.033 1.00 93.81 71 GLU A CA 1
ATOM 554 C C . GLU A 1 71 ? -8.887 -10.158 -6.359 1.00 93.81 71 GLU A C 1
ATOM 556 O O . GLU A 1 71 ? -9.378 -10.527 -7.428 1.00 93.81 71 GLU A O 1
ATOM 561 N N . ASN A 1 72 ? -7.884 -9.274 -6.320 1.00 92.38 72 ASN A N 1
ATOM 562 C CA . ASN A 1 72 ? -7.319 -8.639 -7.517 1.00 92.38 72 ASN A CA 1
ATOM 563 C C . ASN A 1 72 ? -6.696 -9.655 -8.496 1.00 92.38 72 ASN A C 1
ATOM 565 O O . ASN A 1 72 ? -6.742 -9.450 -9.713 1.00 92.38 72 ASN A O 1
ATOM 569 N N . VAL A 1 73 ? -6.143 -10.766 -7.983 1.00 80.56 73 VAL A N 1
ATOM 570 C CA . VAL A 1 73 ? -5.628 -11.883 -8.803 1.00 80.56 73 VAL A CA 1
ATOM 571 C C . VAL A 1 73 ? -6.711 -12.391 -9.757 1.00 80.56 73 VAL A C 1
ATOM 573 O O . VAL A 1 73 ? -6.435 -12.647 -10.928 1.00 80.56 73 VAL A O 1
ATOM 576 N N . GLN A 1 74 ? -7.951 -12.498 -9.272 1.00 60.25 74 GLN A N 1
ATOM 577 C CA . GLN A 1 74 ? -9.064 -13.077 -10.027 1.00 60.25 74 GLN A CA 1
ATOM 578 C C . GLN A 1 74 ? -9.463 -12.194 -11.217 1.00 60.25 74 GLN A C 1
ATOM 580 O O . GLN A 1 74 ? -9.814 -12.705 -12.273 1.00 60.25 74 G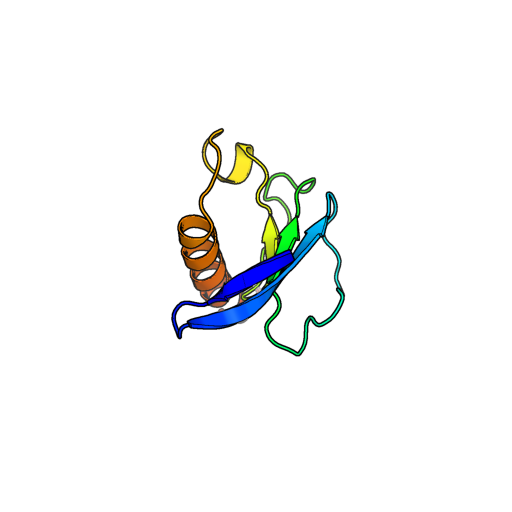LN A O 1
ATOM 585 N N . PHE A 1 75 ? -9.321 -10.871 -11.093 1.00 56.72 75 PHE A N 1
ATOM 586 C CA . PHE A 1 75 ? -9.614 -9.926 -12.177 1.00 56.72 75 PHE A CA 1
ATOM 587 C C . PHE A 1 75 ? -8.543 -9.887 -13.273 1.00 56.72 75 PHE A C 1
ATOM 589 O O . PHE A 1 75 ? -8.840 -9.509 -14.402 1.00 56.72 75 PHE A O 1
ATOM 596 N N . SER A 1 76 ? -7.307 -10.286 -12.963 1.00 52.81 76 SER A N 1
ATOM 597 C CA . SER A 1 76 ? -6.219 -10.362 -13.950 1.00 52.81 76 SER A CA 1
ATOM 598 C C . SER A 1 76 ? -6.225 -11.677 -14.744 1.00 52.81 76 SER A C 1
ATOM 600 O O . SER A 1 76 ? -5.555 -11.773 -15.771 1.00 52.81 76 SER A O 1
ATOM 602 N N . ALA A 1 77 ? -6.953 -12.691 -14.261 1.00 46.69 77 ALA A N 1
ATOM 603 C CA . ALA A 1 77 ? -6.998 -14.033 -14.837 1.00 46.69 77 ALA A CA 1
ATOM 604 C C . ALA A 1 77 ? -8.112 -14.233 -15.879 1.00 46.69 77 ALA A C 1
ATOM 606 O O . ALA A 1 77 ? -8.043 -15.194 -16.641 1.00 46.69 77 ALA A O 1
ATOM 607 N N . GLU A 1 78 ? -9.097 -13.334 -15.956 1.00 41.03 78 GLU A N 1
ATOM 608 C CA . GLU A 1 78 ? -10.119 -13.368 -17.004 1.00 41.03 78 GLU A CA 1
ATOM 609 C C . GLU A 1 78 ? -9.528 -12.784 -18.302 1.00 41.03 78 GLU A C 1
ATOM 611 O O . GLU A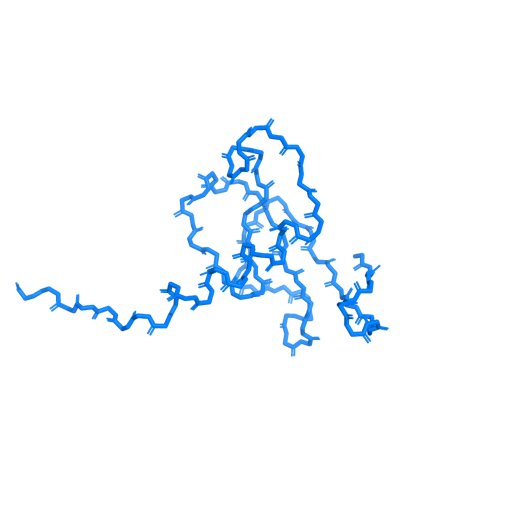 1 78 ? -9.265 -11.577 -18.372 1.00 41.03 78 GLU A O 1
ATOM 616 N N . PRO A 1 79 ? -9.273 -13.594 -19.353 1.00 43.78 79 PRO A N 1
ATOM 617 C CA . PRO A 1 79 ? -8.841 -13.053 -20.629 1.00 43.78 79 PRO A CA 1
ATOM 618 C C . PRO A 1 79 ? -9.950 -12.149 -21.158 1.00 43.78 79 PRO A C 1
ATOM 620 O O . PRO A 1 79 ? -11.065 -12.610 -21.385 1.00 43.78 79 PRO A O 1
ATOM 623 N N . HIS A 1 80 ? -9.613 -10.871 -21.350 1.00 48.09 80 HIS A N 1
ATOM 624 C CA . HIS A 1 80 ? -10.394 -9.864 -22.062 1.00 48.09 80 HIS A CA 1
ATOM 625 C C . HIS A 1 80 ? -11.227 -10.524 -23.166 1.00 48.09 80 HIS A C 1
ATOM 627 O O . HIS A 1 80 ? -10.706 -10.854 -24.238 1.00 48.09 80 HIS A O 1
ATOM 633 N N . GLN A 1 81 ? -12.521 -10.727 -22.905 1.00 46.69 81 GLN A N 1
ATOM 634 C CA . GLN A 1 81 ? -13.463 -11.083 -23.947 1.00 46.69 81 GLN A CA 1
ATOM 635 C C . GLN A 1 81 ? -13.429 -9.907 -24.918 1.00 46.69 81 GLN A C 1
ATOM 637 O O . GLN A 1 81 ? -13.850 -8.800 -24.601 1.00 46.69 81 GLN A O 1
ATOM 642 N N . LEU A 1 82 ? -12.764 -10.115 -26.056 1.00 44.09 82 LEU A N 1
ATOM 643 C CA . LEU A 1 82 ? -12.755 -9.170 -27.157 1.00 44.09 82 LEU A CA 1
ATOM 644 C C . LEU A 1 82 ? -14.199 -9.115 -27.660 1.00 44.09 82 LEU A C 1
ATOM 646 O O . LEU A 1 82 ? -14.610 -9.962 -28.456 1.00 44.09 82 LEU A O 1
ATOM 650 N N . ASP A 1 83 ? -14.978 -8.177 -27.128 1.00 42.44 83 ASP A N 1
ATOM 651 C CA . ASP A 1 83 ? -16.294 -7.863 -27.660 1.00 42.44 83 ASP A CA 1
ATOM 652 C C . ASP A 1 83 ? -16.097 -7.422 -29.120 1.00 42.44 83 ASP A C 1
ATOM 654 O O . ASP A 1 83 ? -15.383 -6.459 -29.417 1.00 42.44 83 ASP A O 1
ATOM 658 N N . ARG A 1 84 ? -16.638 -8.243 -30.025 1.00 46.50 84 ARG A N 1
ATOM 659 C CA . ARG A 1 84 ? -16.705 -8.013 -31.471 1.00 46.50 84 ARG A CA 1
ATOM 660 C C . ARG A 1 84 ? -17.809 -7.025 -31.810 1.00 46.50 84 ARG A C 1
ATOM 662 O O . ARG A 1 84 ? -18.864 -7.095 -31.144 1.00 46.50 84 ARG A O 1
#

Secondary structure (DSSP, 8-state):
-EEE-TTS-EEEEEE-SS--SS-TTGGGT-EEEE-SSTT-SPP-SSEEE--GGGGTSS---HHHHHHHHHHHHHHHHS------